Protein AF-A0A8E2DTM3-F1 (afdb_monomer_lite)

Radius of gyration: 25.59 Å; chains: 1; bounding box: 38×66×50 Å

Structure (mmCIF, N/CA/C/O backbone):
data_AF-A0A8E2DTM3-F1
#
_entry.id   AF-A0A8E2DTM3-F1
#
loop_
_atom_site.group_PDB
_atom_site.id
_atom_site.type_symbol
_atom_site.label_atom_id
_atom_site.label_alt_id
_atom_site.label_comp_id
_atom_site.label_asym_id
_atom_site.label_entity_id
_atom_site.label_seq_id
_atom_site.pdbx_PDB_ins_code
_atom_site.Cartn_x
_atom_site.Cartn_y
_atom_site.Cartn_z
_atom_site.occupancy
_atom_site.B_iso_or_equiv
_atom_site.auth_seq_id
_atom_site.auth_comp_id
_atom_site.auth_asym_id
_atom_site.auth_atom_id
_atom_site.pdbx_PDB_model_num
ATOM 1 N N . MET A 1 1 ? -19.201 -16.613 -4.928 1.00 54.28 1 MET A N 1
ATOM 2 C CA . MET A 1 1 ? -17.914 -17.189 -5.381 1.00 54.28 1 MET A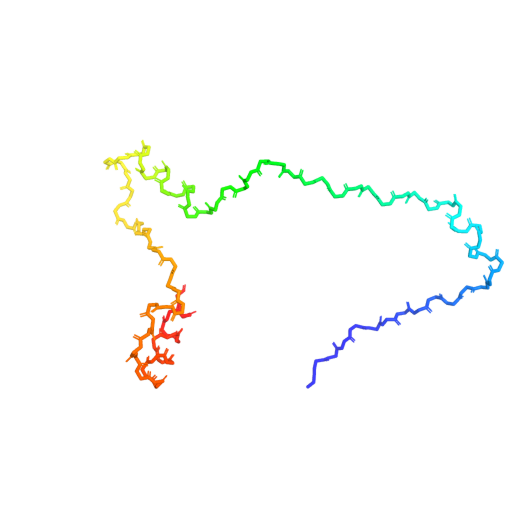 CA 1
ATOM 3 C C . MET A 1 1 ? -17.389 -16.355 -6.539 1.00 54.28 1 MET A C 1
ATOM 5 O O . MET A 1 1 ? -18.184 -16.028 -7.408 1.00 54.28 1 MET A O 1
ATOM 9 N N . ARG A 1 2 ? -16.107 -15.967 -6.549 1.00 56.91 2 ARG A N 1
ATOM 10 C CA . ARG A 1 2 ? -15.497 -15.313 -7.721 1.00 56.91 2 ARG A CA 1
ATOM 11 C C . ARG A 1 2 ? -14.912 -16.400 -8.632 1.00 56.91 2 ARG A C 1
ATOM 13 O O . ARG A 1 2 ? -14.152 -17.214 -8.112 1.00 56.91 2 ARG A O 1
ATOM 20 N N . PRO A 1 3 ? -15.249 -16.444 -9.931 1.00 73.25 3 PRO A N 1
ATOM 21 C CA . PRO A 1 3 ? -14.620 -17.385 -10.850 1.00 73.25 3 PRO A CA 1
ATOM 22 C C . PRO A 1 3 ? -13.141 -17.013 -11.018 1.00 73.25 3 PRO A C 1
ATOM 24 O O . PRO A 1 3 ? -12.813 -15.866 -11.321 1.00 73.25 3 PRO A O 1
ATOM 27 N N . SER A 1 4 ? -12.241 -17.964 -10.772 1.00 79.94 4 SER A N 1
ATOM 28 C CA . SER A 1 4 ? -10.819 -17.818 -11.089 1.00 79.94 4 SER A CA 1
ATOM 29 C C . SER A 1 4 ? -10.598 -17.990 -12.596 1.00 79.94 4 SER A C 1
ATOM 31 O O . SER A 1 4 ? -11.316 -18.777 -13.218 1.00 79.94 4 SER A O 1
ATOM 33 N N . PRO A 1 5 ? -9.610 -17.305 -13.198 1.00 79.25 5 PRO A N 1
ATOM 34 C CA . PRO A 1 5 ? -9.262 -17.528 -14.597 1.00 79.25 5 PRO A CA 1
ATOM 35 C C . PRO A 1 5 ? -8.838 -18.986 -14.827 1.00 79.25 5 PRO A C 1
ATOM 37 O O . PRO A 1 5 ? -8.232 -19.613 -13.957 1.00 79.25 5 PRO A O 1
ATOM 40 N N . LEU A 1 6 ? -9.168 -19.526 -16.002 1.00 76.06 6 LEU A N 1
ATOM 41 C CA . LEU A 1 6 ? -8.793 -20.881 -16.401 1.00 76.06 6 LEU A CA 1
ATOM 42 C C . LEU A 1 6 ? -7.267 -20.973 -16.551 1.00 76.06 6 LEU A C 1
ATOM 44 O O . LEU A 1 6 ? -6.682 -20.343 -17.431 1.00 76.06 6 LEU A O 1
ATOM 48 N N . CYS A 1 7 ? -6.621 -21.776 -15.706 1.00 69.12 7 CYS A N 1
ATOM 49 C CA . CYS A 1 7 ? -5.210 -22.119 -15.862 1.00 69.12 7 C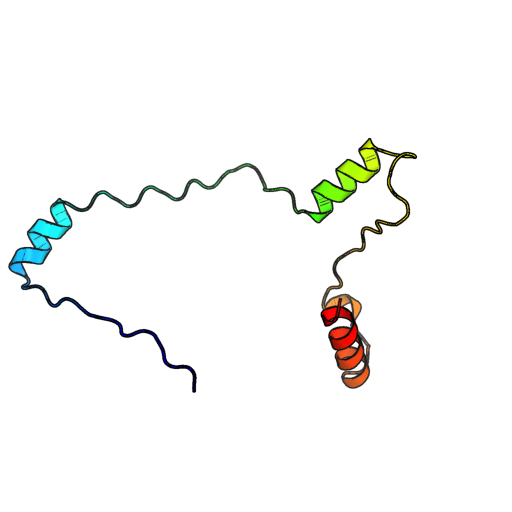YS A CA 1
ATOM 50 C C . CYS A 1 7 ? -5.067 -23.196 -16.941 1.00 69.12 7 CYS A C 1
ATOM 52 O O . CYS A 1 7 ? -5.241 -24.384 -16.673 1.00 69.12 7 CYS A O 1
ATOM 54 N N . LEU A 1 8 ? -4.742 -22.790 -18.167 1.00 78.94 8 LEU A N 1
ATOM 55 C CA . LEU A 1 8 ? -4.379 -23.724 -19.230 1.00 78.94 8 LEU A CA 1
ATOM 56 C C . LEU A 1 8 ? -2.956 -24.237 -18.980 1.00 78.94 8 LEU A C 1
ATOM 58 O O . LEU A 1 8 ? -1.986 -23.487 -19.085 1.00 78.94 8 LEU A O 1
ATOM 62 N N . VAL A 1 9 ? -2.832 -25.519 -18.633 1.00 76.81 9 VAL A N 1
ATOM 63 C CA . VAL A 1 9 ? -1.537 -26.179 -18.428 1.00 76.81 9 VAL A CA 1
ATOM 64 C C . VAL A 1 9 ? -1.129 -26.874 -19.721 1.00 76.81 9 VAL A C 1
ATOM 66 O O . VAL A 1 9 ? -1.831 -27.757 -20.211 1.00 76.81 9 VAL A O 1
ATOM 69 N N . ARG A 1 10 ? 0.026 -26.496 -20.276 1.00 78.75 10 ARG A N 1
ATOM 70 C CA . ARG A 1 10 ? 0.612 -27.194 -21.424 1.00 78.75 10 ARG A CA 1
ATOM 71 C C . ARG A 1 10 ? 1.433 -28.380 -20.922 1.00 78.75 10 ARG A C 1
ATOM 73 O O . ARG A 1 10 ? 2.478 -28.189 -20.308 1.00 78.75 10 ARG A O 1
ATOM 80 N N . VAL A 1 11 ? 0.965 -29.595 -21.193 1.00 81.88 11 VAL A N 1
ATOM 81 C CA . VAL A 1 11 ? 1.723 -30.822 -20.917 1.00 81.88 11 VAL A CA 1
ATOM 82 C C . VAL A 1 11 ? 2.717 -31.035 -22.055 1.00 81.88 11 VAL A C 1
ATOM 84 O O . VAL A 1 11 ? 2.317 -31.132 -23.213 1.00 81.88 11 VAL A O 1
ATOM 87 N N . LEU A 1 12 ? 4.008 -31.070 -21.729 1.00 80.62 12 LEU A N 1
ATOM 88 C CA . LEU A 1 12 ? 5.091 -31.327 -22.680 1.00 80.62 12 LEU A CA 1
ATOM 89 C C . LEU A 1 12 ? 5.767 -32.668 -22.360 1.00 80.62 12 LEU A C 1
ATOM 91 O O . LEU A 1 12 ? 5.928 -32.999 -21.179 1.00 80.62 12 LEU A O 1
ATOM 95 N N . PRO A 1 13 ? 6.188 -33.441 -23.375 1.00 88.38 13 PRO A N 1
ATOM 96 C CA . PRO A 1 13 ? 6.967 -34.653 -23.160 1.00 88.38 13 PRO A CA 1
ATOM 97 C C . PRO A 1 13 ? 8.338 -34.308 -22.560 1.00 88.38 13 PRO A C 1
ATOM 99 O O . PRO A 1 13 ? 8.937 -33.277 -22.867 1.00 88.38 13 PRO A O 1
ATOM 102 N N . ARG A 1 14 ? 8.870 -35.196 -21.707 1.00 79.12 14 ARG A N 1
ATOM 103 C CA . ARG A 1 14 ? 10.133 -34.965 -20.972 1.00 79.12 14 ARG A CA 1
ATOM 104 C C . ARG A 1 14 ? 11.329 -34.655 -21.886 1.00 79.12 14 ARG A C 1
ATOM 106 O O . ARG A 1 14 ? 12.219 -33.918 -21.476 1.00 79.12 14 ARG A O 1
ATOM 113 N N . SER A 1 15 ? 11.330 -35.178 -23.112 1.00 81.12 15 SER A N 1
ATOM 114 C CA . SER A 1 15 ? 12.355 -34.937 -24.139 1.00 81.12 15 SER A CA 1
ATOM 115 C C . SER A 1 15 ? 12.390 -33.495 -24.657 1.00 81.12 15 SER A C 1
ATOM 117 O O . SER A 1 15 ? 13.440 -33.019 -25.076 1.00 81.12 15 SER A O 1
ATOM 119 N N . GLU A 1 16 ? 11.267 -32.780 -24.629 1.00 79.94 16 GLU A N 1
ATOM 120 C CA . GLU A 1 16 ? 11.195 -31.384 -25.079 1.00 79.94 16 GLU A CA 1
ATOM 121 C C . GLU A 1 16 ? 11.602 -30.402 -23.975 1.00 79.94 16 GLU A C 1
ATOM 123 O O . GLU A 1 16 ? 12.080 -29.304 -24.260 1.00 79.94 16 GLU A O 1
ATOM 128 N N . VAL A 1 17 ? 11.473 -30.811 -22.709 1.00 75.69 17 VAL A N 1
ATOM 129 C CA . VAL A 1 17 ? 11.824 -29.984 -21.547 1.00 75.69 17 VAL A CA 1
ATOM 130 C C . VAL A 1 17 ? 13.328 -29.716 -21.492 1.00 75.69 17 VAL A C 1
ATOM 132 O O . VAL A 1 17 ? 13.733 -28.587 -21.236 1.00 75.69 17 VAL A O 1
ATOM 135 N N . THR A 1 18 ? 14.171 -30.705 -21.793 1.00 73.31 18 THR A N 1
ATOM 136 C CA . THR A 1 18 ? 15.638 -30.546 -21.774 1.00 73.31 18 THR A CA 1
ATOM 137 C C . THR A 1 18 ? 16.123 -29.518 -22.802 1.00 73.31 18 THR A C 1
ATOM 139 O O . THR A 1 18 ? 16.977 -28.687 -22.495 1.00 73.31 18 THR A O 1
ATOM 142 N N . ASN A 1 19 ? 15.514 -29.510 -23.990 1.00 71.38 19 ASN A N 1
ATOM 143 C CA . ASN A 1 19 ? 15.793 -28.544 -25.057 1.00 71.38 19 ASN A CA 1
ATOM 144 C C . ASN A 1 19 ? 15.209 -27.153 -24.779 1.00 71.38 19 ASN A C 1
ATOM 146 O O . ASN A 1 19 ? 15.718 -26.153 -25.286 1.00 71.38 19 ASN A O 1
ATOM 150 N N . ALA A 1 20 ? 14.118 -27.077 -24.015 1.00 66.94 20 ALA A N 1
ATOM 151 C CA . ALA A 1 20 ? 13.543 -25.809 -23.591 1.00 66.94 20 ALA A CA 1
ATOM 152 C C . ALA A 1 20 ? 14.404 -25.154 -22.503 1.00 66.94 20 ALA A C 1
ATOM 154 O O . ALA A 1 20 ? 14.696 -23.967 -22.609 1.00 66.94 20 ALA A O 1
ATOM 155 N N . LEU A 1 21 ? 14.867 -25.930 -21.515 1.00 66.38 21 LEU A N 1
ATOM 156 C CA . LEU A 1 21 ? 15.714 -25.458 -20.414 1.00 66.38 21 LEU A CA 1
ATOM 157 C C . LEU A 1 21 ? 17.032 -24.849 -20.909 1.00 66.38 21 LEU A C 1
ATOM 159 O O . LEU A 1 21 ? 17.447 -23.814 -20.396 1.00 66.38 21 LEU A O 1
ATOM 163 N N . SER A 1 22 ? 17.655 -25.430 -21.939 1.00 68.81 22 SER A N 1
ATOM 164 C CA . SER A 1 22 ? 18.897 -24.900 -22.525 1.00 68.81 22 SER A CA 1
ATOM 165 C C . SER A 1 22 ? 18.713 -23.575 -23.275 1.00 68.81 22 SER A C 1
ATOM 167 O O . SER A 1 22 ? 19.679 -22.843 -23.480 1.00 68.81 22 SER A O 1
ATOM 169 N N . LYS A 1 23 ? 17.476 -23.239 -23.664 1.00 73.81 23 LYS A N 1
ATOM 170 C CA . LYS A 1 23 ? 17.114 -21.985 -24.347 1.00 73.81 23 LYS A CA 1
ATOM 171 C C . LYS A 1 23 ? 16.569 -20.918 -23.398 1.00 73.81 23 LYS A C 1
ATOM 173 O O . LYS A 1 23 ? 16.293 -19.800 -23.842 1.00 73.81 23 LYS A O 1
ATOM 178 N N . LEU A 1 24 ? 16.387 -21.233 -22.114 1.00 75.25 24 LEU A N 1
ATOM 179 C CA . LEU A 1 24 ? 15.927 -20.253 -21.140 1.00 75.25 24 LEU A CA 1
ATOM 180 C C . LEU A 1 24 ? 17.049 -19.258 -20.863 1.00 75.25 24 LEU A C 1
ATOM 182 O O . LEU A 1 24 ? 18.087 -19.595 -20.299 1.00 75.25 24 LEU A O 1
ATOM 186 N N . LYS A 1 25 ? 16.821 -18.000 -21.243 1.00 79.31 25 LYS A N 1
ATOM 187 C CA . LYS A 1 25 ? 17.641 -16.904 -20.736 1.00 79.31 25 LYS A CA 1
ATOM 188 C C . LYS A 1 25 ? 17.402 -16.819 -19.225 1.00 79.31 25 LYS A C 1
ATOM 190 O O . LYS A 1 25 ? 16.234 -16.833 -18.822 1.00 79.31 25 LYS A O 1
ATOM 195 N N . PRO A 1 26 ? 18.454 -16.740 -18.394 1.00 80.31 26 PRO A N 1
ATOM 196 C CA . PRO A 1 26 ? 18.270 -16.532 -16.968 1.00 80.31 26 PRO A CA 1
ATOM 197 C C . PRO A 1 26 ? 17.439 -15.266 -16.760 1.00 80.31 26 PRO A C 1
ATOM 199 O O . PRO A 1 26 ? 17.627 -14.266 -17.461 1.00 80.31 26 PRO A O 1
ATOM 202 N N . LEU A 1 27 ? 16.484 -15.333 -15.830 1.00 81.88 27 LEU A N 1
ATOM 203 C CA . LEU A 1 27 ? 15.707 -14.163 -15.449 1.00 81.88 27 LEU A CA 1
ATOM 204 C C . LEU A 1 27 ? 16.707 -13.087 -14.999 1.00 81.88 27 LEU A C 1
ATOM 206 O O . LEU A 1 27 ? 17.560 -13.396 -14.163 1.00 81.88 27 LEU A O 1
ATOM 210 N N . PRO A 1 28 ? 16.659 -11.863 -15.554 1.00 84.81 28 PRO A N 1
ATOM 211 C CA . PRO A 1 28 ? 17.563 -10.814 -15.117 1.00 84.81 28 PRO A CA 1
ATOM 212 C C . PRO A 1 28 ? 17.384 -10.608 -13.616 1.00 84.81 28 PRO A C 1
ATOM 214 O O . PRO A 1 28 ? 16.254 -10.584 -13.117 1.00 84.81 28 PRO A O 1
ATOM 217 N N . GLU A 1 29 ? 18.498 -10.469 -12.901 1.00 84.38 29 GLU A N 1
ATOM 218 C CA . GLU A 1 29 ? 18.449 -10.212 -11.470 1.00 84.38 29 GLU A CA 1
ATOM 219 C C . GLU A 1 29 ? 17.607 -8.958 -11.206 1.00 84.38 29 GLU A C 1
ATOM 221 O O . GLU A 1 29 ? 17.730 -7.957 -11.929 1.00 84.38 29 GLU A O 1
ATOM 226 N N . PRO A 1 30 ? 16.717 -8.988 -10.198 1.00 79.94 30 PRO A N 1
ATOM 227 C CA . PRO A 1 30 ? 15.946 -7.813 -9.850 1.00 79.94 30 PRO A CA 1
ATOM 228 C C . PRO A 1 30 ? 16.926 -6.715 -9.444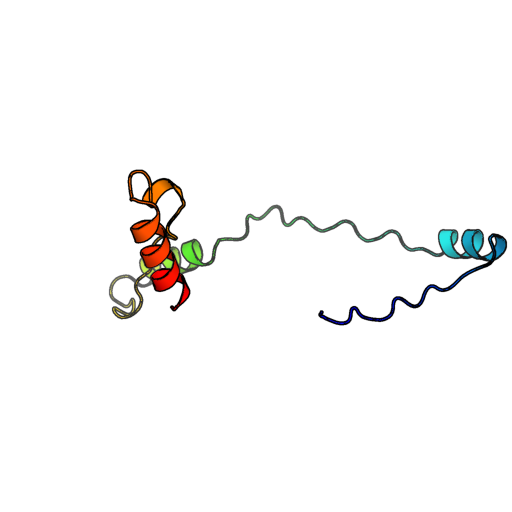 1.00 79.94 30 PRO A C 1
ATOM 230 O O . PRO A 1 30 ? 17.568 -6.807 -8.399 1.00 79.94 30 PRO A O 1
ATOM 233 N N . LYS A 1 31 ? 17.032 -5.665 -10.268 1.00 78.88 31 LYS A N 1
ATOM 234 C CA . LYS A 1 31 ? 17.793 -4.457 -9.939 1.00 78.88 31 LYS A CA 1
ATOM 235 C C . LYS A 1 31 ? 17.186 -3.843 -8.682 1.00 78.88 31 LYS A C 1
ATOM 237 O O . LYS A 1 31 ? 16.202 -3.103 -8.749 1.00 78.88 31 LYS A O 1
ATOM 242 N N . ARG A 1 32 ? 17.751 -4.176 -7.524 1.00 71.25 32 ARG A N 1
ATOM 243 C CA . ARG A 1 32 ? 17.493 -3.448 -6.288 1.00 71.25 32 ARG A CA 1
ATOM 244 C C . ARG A 1 32 ? 18.144 -2.089 -6.478 1.00 71.25 32 ARG A C 1
ATOM 246 O O . ARG A 1 32 ? 19.351 -1.991 -6.641 1.00 71.25 32 ARG A O 1
ATOM 253 N N . SER A 1 33 ? 17.333 -1.043 -6.567 1.00 75.06 33 SER A N 1
ATOM 254 C CA . SER A 1 33 ? 17.867 0.303 -6.443 1.00 75.06 33 SER A CA 1
ATOM 255 C C . SER A 1 33 ? 18.349 0.448 -5.002 1.00 75.06 33 SER A C 1
ATOM 257 O O . SER A 1 33 ? 17.513 0.476 -4.100 1.00 75.06 33 SER A O 1
ATOM 259 N N . 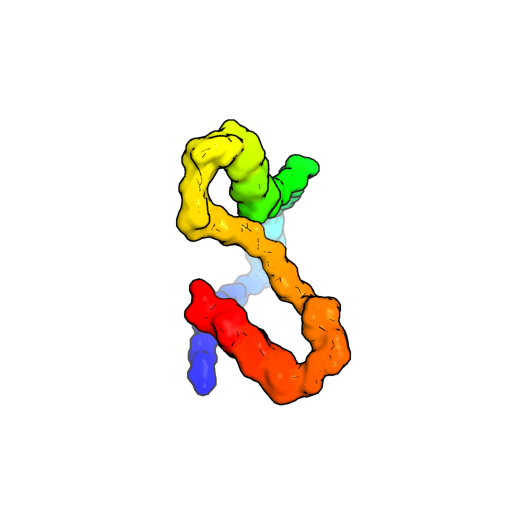ASP A 1 34 ? 19.662 0.545 -4.793 1.00 74.75 34 ASP A N 1
ATOM 260 C CA . ASP A 1 34 ? 20.247 0.832 -3.471 1.00 74.75 34 ASP A CA 1
ATOM 261 C C . ASP A 1 34 ? 19.821 2.211 -2.946 1.00 74.75 34 ASP A C 1
ATOM 263 O O . ASP A 1 34 ? 19.920 2.505 -1.757 1.00 74.75 34 ASP A O 1
ATOM 267 N N . VAL A 1 35 ? 19.285 3.056 -3.834 1.00 77.75 35 VAL A N 1
ATOM 268 C CA . VAL A 1 35 ? 18.652 4.321 -3.475 1.00 77.75 35 VAL A CA 1
ATOM 269 C C . VAL A 1 35 ? 17.327 4.041 -2.756 1.00 77.75 35 VAL A C 1
ATOM 271 O O . VAL A 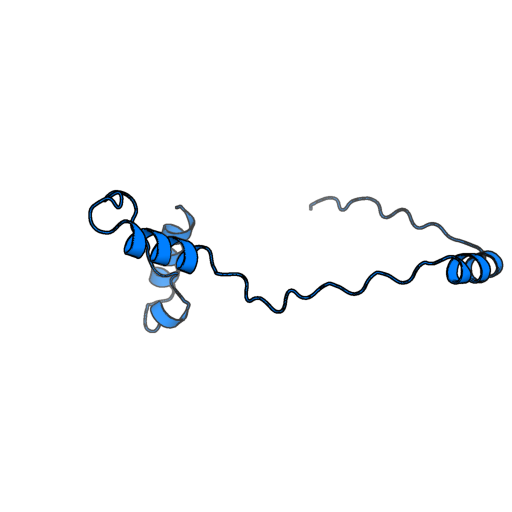1 35 ? 16.396 3.507 -3.376 1.00 77.75 35 VAL A O 1
ATOM 274 N N . PRO A 1 36 ? 17.187 4.439 -1.478 1.00 75.19 36 PRO A N 1
ATOM 275 C CA . PRO A 1 36 ? 15.917 4.337 -0.784 1.00 75.19 36 PRO A CA 1
ATOM 276 C C . PRO A 1 36 ? 14.898 5.227 -1.496 1.00 75.19 36 PRO A C 1
ATOM 278 O O . PRO A 1 36 ? 15.068 6.443 -1.609 1.00 75.19 36 PRO A O 1
ATOM 281 N N . LYS A 1 37 ? 13.823 4.619 -2.003 1.00 76.75 37 LYS A N 1
ATOM 282 C CA . LYS A 1 37 ? 12.707 5.370 -2.580 1.00 76.75 37 LYS A CA 1
ATOM 283 C C . LYS A 1 37 ? 12.084 6.213 -1.473 1.00 76.75 37 LYS A C 1
ATOM 285 O O . LYS A 1 37 ? 11.612 5.670 -0.476 1.00 76.75 37 LYS A O 1
ATOM 290 N N . LEU A 1 38 ? 12.095 7.532 -1.652 1.00 78.06 38 LEU A N 1
ATOM 291 C CA . LEU A 1 38 ? 11.433 8.444 -0.727 1.00 78.06 38 LEU A CA 1
ATOM 292 C C . LEU A 1 38 ? 9.944 8.111 -0.677 1.00 78.06 38 LEU A C 1
ATOM 294 O O . LEU A 1 38 ? 9.298 7.931 -1.711 1.00 78.06 38 LEU A O 1
ATOM 298 N N . ASN A 1 39 ? 9.399 8.045 0.534 1.00 83.25 39 ASN A N 1
ATOM 299 C CA . ASN A 1 39 ? 7.962 7.909 0.707 1.00 83.25 39 ASN A CA 1
ATOM 300 C C . ASN A 1 39 ? 7.277 9.197 0.209 1.00 83.25 39 ASN A C 1
ATOM 302 O O . ASN A 1 39 ? 7.827 10.290 0.354 1.00 83.25 39 ASN A O 1
ATOM 306 N N . ILE A 1 40 ? 6.069 9.090 -0.347 1.00 84.44 40 ILE A N 1
ATOM 307 C CA . ILE A 1 40 ? 5.282 10.231 -0.847 1.00 84.44 40 ILE A CA 1
ATOM 308 C C . ILE A 1 40 ? 5.168 11.313 0.233 1.00 84.44 40 ILE A C 1
ATOM 310 O O . ILE A 1 40 ? 5.346 12.495 -0.044 1.00 84.44 40 ILE A O 1
ATOM 314 N N . PHE A 1 41 ? 4.969 10.900 1.485 1.00 84.56 41 PHE A N 1
ATOM 315 C CA . PHE A 1 41 ? 4.942 11.798 2.635 1.00 84.56 41 PHE A CA 1
ATOM 316 C C . PHE A 1 41 ? 6.231 12.626 2.775 1.00 84.56 41 PHE A C 1
ATOM 318 O O . PHE A 1 41 ? 6.173 13.847 2.894 1.00 84.56 41 PHE A O 1
ATOM 325 N N . GLN A 1 42 ? 7.398 11.984 2.671 1.00 85.75 42 GLN A N 1
ATOM 326 C CA . GLN A 1 42 ? 8.698 12.660 2.742 1.00 85.75 42 GLN A CA 1
ATOM 327 C C . GLN A 1 42 ? 8.902 13.607 1.557 1.00 85.75 42 GLN A C 1
ATOM 329 O O . GLN A 1 42 ? 9.467 14.687 1.713 1.00 85.75 42 GLN A O 1
ATOM 334 N N . MET A 1 43 ? 8.426 13.230 0.367 1.00 88.44 43 MET A N 1
ATOM 335 C CA . MET A 1 43 ? 8.455 14.125 -0.790 1.00 88.44 43 MET A CA 1
ATOM 336 C C . MET A 1 43 ? 7.595 15.372 -0.566 1.00 88.44 43 MET A C 1
ATOM 338 O O . MET A 1 43 ? 8.019 16.475 -0.907 1.00 88.44 43 MET A O 1
ATOM 342 N N . LEU A 1 44 ? 6.400 15.213 0.002 1.00 86.88 44 LEU A N 1
ATOM 343 C CA . LEU A 1 44 ? 5.491 16.326 0.268 1.00 86.88 44 LEU A CA 1
ATOM 344 C C . LEU A 1 44 ? 6.009 17.240 1.383 1.00 86.88 44 LEU A C 1
ATOM 346 O O . LEU A 1 44 ? 5.903 18.456 1.244 1.00 86.88 44 LEU A O 1
ATOM 350 N N . GLN A 1 45 ? 6.625 16.686 2.430 1.00 87.94 45 GLN A N 1
ATOM 351 C CA . GLN A 1 45 ? 7.285 17.478 3.473 1.00 87.94 45 GLN A CA 1
ATOM 352 C C . GLN A 1 45 ? 8.424 18.323 2.904 1.00 87.94 45 GLN A C 1
ATOM 354 O O . GLN A 1 45 ? 8.418 19.537 3.084 1.00 87.94 45 GLN A O 1
ATOM 359 N N . LYS A 1 46 ? 9.316 17.721 2.106 1.00 89.19 46 LYS A N 1
ATOM 360 C CA . LYS A 1 46 ? 10.396 18.459 1.429 1.00 89.19 46 LYS A CA 1
ATOM 361 C C . LYS A 1 46 ? 9.864 19.575 0.531 1.00 89.19 46 LYS A C 1
ATOM 363 O O . LYS A 1 46 ? 10.442 20.653 0.476 1.00 89.19 46 LYS A O 1
ATOM 368 N N . ARG A 1 47 ? 8.750 19.341 -0.172 1.00 88.62 47 ARG A N 1
ATOM 369 C CA . ARG A 1 47 ? 8.095 20.378 -0.989 1.00 88.62 47 ARG A CA 1
ATOM 370 C C . ARG A 1 47 ? 7.512 21.501 -0.140 1.00 88.62 47 ARG A C 1
ATOM 372 O O . ARG A 1 47 ? 7.589 22.653 -0.548 1.00 88.62 47 ARG A O 1
ATOM 379 N N . LYS A 1 48 ? 6.931 21.178 1.016 1.00 88.56 48 LYS A N 1
ATOM 380 C CA . LYS A 1 48 ? 6.417 22.179 1.953 1.00 88.56 48 LYS A CA 1
ATOM 381 C C . LYS A 1 48 ? 7.535 23.053 2.507 1.00 88.56 48 LYS A C 1
ATOM 383 O O . LYS A 1 48 ? 7.413 24.270 2.472 1.00 88.56 48 LYS A O 1
ATOM 388 N N . GLU A 1 49 ? 8.628 22.438 2.938 1.00 88.56 49 GLU A N 1
ATOM 389 C CA . GLU A 1 49 ? 9.821 23.144 3.417 1.00 88.56 49 GLU A CA 1
ATOM 390 C C . GLU A 1 49 ? 10.432 24.031 2.325 1.00 88.56 49 GLU A C 1
ATOM 392 O O . GLU A 1 49 ? 10.762 25.181 2.589 1.00 88.56 49 GLU A O 1
ATOM 397 N N . ALA A 1 50 ? 10.511 23.535 1.086 1.00 91.25 50 ALA A N 1
ATOM 398 C CA . ALA A 1 50 ? 11.055 24.292 -0.040 1.00 91.25 50 ALA A CA 1
ATOM 399 C C . ALA A 1 50 ? 10.178 25.484 -0.468 1.00 91.25 50 ALA A C 1
ATOM 401 O O . ALA A 1 50 ? 10.710 26.491 -0.924 1.00 91.25 50 ALA A O 1
ATOM 402 N N . MET A 1 51 ? 8.848 25.371 -0.361 1.00 88.44 51 MET A N 1
ATOM 403 C CA . MET A 1 51 ? 7.920 26.436 -0.772 1.00 88.44 51 MET A CA 1
ATOM 404 C C . MET A 1 51 ? 7.605 27.440 0.344 1.00 88.44 51 MET A C 1
ATOM 406 O O . MET A 1 51 ? 7.163 28.545 0.034 1.00 88.44 51 MET A O 1
ATOM 410 N N . GLY A 1 52 ? 7.830 27.090 1.616 1.00 87.00 52 GLY A N 1
ATOM 411 C CA . GLY A 1 52 ? 7.645 27.992 2.755 1.00 87.00 52 GLY A CA 1
ATOM 412 C C . GLY A 1 52 ? 6.258 28.645 2.771 1.00 87.00 52 GLY A C 1
ATOM 413 O O . GLY A 1 52 ? 5.239 27.958 2.844 1.00 87.00 52 GLY A O 1
ATOM 414 N N . GLU A 1 53 ? 6.224 29.975 2.667 1.00 84.00 53 GLU A N 1
ATOM 415 C CA . GLU A 1 53 ? 5.001 30.795 2.674 1.00 84.00 53 GLU A CA 1
ATOM 416 C C . GLU A 1 53 ? 4.126 30.631 1.422 1.00 84.00 53 GLU A C 1
ATOM 418 O O . GLU A 1 53 ? 2.927 30.895 1.466 1.00 84.00 53 GLU A O 1
ATOM 423 N N . SER A 1 54 ? 4.695 30.148 0.314 1.00 90.44 54 SER A N 1
ATOM 424 C CA . SER A 1 54 ? 3.960 29.870 -0.928 1.00 90.44 54 SER A CA 1
ATOM 425 C C . SER A 1 54 ? 3.223 28.521 -0.885 1.00 90.44 54 SER A C 1
ATOM 427 O O . SER A 1 54 ? 2.502 28.152 -1.816 1.00 90.44 54 SER A O 1
ATOM 429 N N . TYR A 1 55 ? 3.396 27.736 0.187 1.00 87.50 55 TYR A N 1
ATOM 430 C CA . TYR A 1 55 ? 2.753 26.433 0.280 1.00 87.50 55 TYR A CA 1
ATOM 431 C C . TYR A 1 55 ? 1.225 26.568 0.431 1.00 87.50 55 TYR A C 1
ATOM 433 O O . TYR A 1 55 ? 0.762 27.276 1.328 1.00 87.50 55 TYR A O 1
ATOM 441 N N . PRO A 1 56 ? 0.420 25.854 -0.379 1.00 88.56 56 PRO A N 1
ATOM 442 C CA . PRO A 1 56 ? -1.030 25.981 -0.334 1.00 88.56 56 PRO A CA 1
ATOM 443 C C . PRO A 1 56 ? -1.602 25.629 1.055 1.00 88.56 56 PRO A C 1
ATOM 445 O O . PRO A 1 56 ? -1.368 24.521 1.552 1.00 88.56 56 PRO A O 1
ATOM 448 N N . PRO A 1 57 ? -2.393 26.516 1.690 1.00 81.56 57 PRO A N 1
ATOM 449 C CA . PRO A 1 57 ? -2.908 26.296 3.046 1.00 81.56 57 PRO A CA 1
ATOM 450 C C . PRO A 1 57 ? -3.976 25.192 3.114 1.00 81.56 57 PRO A C 1
ATOM 452 O O . PRO A 1 57 ? -4.265 24.660 4.186 1.00 81.56 57 PRO A O 1
ATOM 455 N N . ASN A 1 58 ? -4.562 24.829 1.971 1.00 84.69 58 ASN A N 1
ATOM 456 C CA . ASN A 1 58 ? -5.540 23.752 1.830 1.00 84.69 58 ASN A CA 1
ATOM 457 C C . ASN A 1 58 ? -4.909 22.349 1.871 1.00 84.69 58 ASN A C 1
ATOM 459 O O . ASN A 1 58 ? -5.628 21.376 2.088 1.00 84.69 58 ASN A O 1
ATOM 463 N N . LEU A 1 59 ? -3.590 22.220 1.696 1.00 79.75 59 LEU A N 1
ATOM 464 C CA . LEU A 1 59 ? -2.903 20.931 1.749 1.00 79.75 59 LEU A CA 1
ATOM 465 C C . LEU A 1 59 ? -2.332 20.686 3.151 1.00 79.75 59 LEU A C 1
ATOM 467 O O . LEU A 1 59 ? -1.276 21.192 3.525 1.00 79.75 59 LEU A O 1
ATOM 471 N N . ARG A 1 60 ? -3.024 19.872 3.951 1.00 80.44 60 ARG A N 1
ATOM 472 C CA . ARG A 1 60 ? -2.511 19.412 5.249 1.00 80.44 60 ARG A CA 1
ATOM 473 C C . ARG A 1 60 ? -1.825 18.062 5.077 1.00 80.44 60 ARG A C 1
ATOM 475 O O . ARG A 1 60 ? -2.417 17.117 4.571 1.00 80.44 60 ARG A O 1
ATOM 482 N N . ILE A 1 61 ? -0.562 17.989 5.490 1.00 82.75 61 ILE A N 1
ATOM 483 C CA . ILE A 1 61 ? 0.222 16.753 5.488 1.00 82.75 61 ILE A CA 1
ATOM 484 C C . ILE A 1 61 ? 0.097 16.137 6.885 1.00 82.75 61 ILE A C 1
ATOM 486 O O . ILE A 1 61 ? 0.742 16.607 7.821 1.00 82.75 61 ILE A O 1
ATOM 490 N N . GLU A 1 62 ? -0.752 15.120 7.032 1.00 79.12 62 GLU A N 1
ATOM 491 C CA . GLU A 1 62 ? -0.953 14.393 8.292 1.00 79.12 62 GLU A CA 1
ATOM 492 C C . GLU A 1 62 ? -0.160 13.081 8.315 1.00 79.12 62 GLU A C 1
ATOM 494 O O . GLU A 1 62 ? 0.065 12.444 7.283 1.00 79.12 62 GLU A O 1
ATOM 499 N N . LEU A 1 63 ? 0.285 12.682 9.507 1.00 77.69 63 LEU A N 1
ATOM 500 C CA . LEU A 1 63 ? 0.951 11.400 9.723 1.00 77.69 63 LEU A CA 1
ATOM 501 C C . LEU A 1 63 ? -0.063 10.258 9.602 1.00 77.69 63 LEU A C 1
ATOM 503 O O . LEU A 1 63 ? -1.195 10.359 10.069 1.00 77.69 63 LEU A O 1
ATOM 507 N N . ALA A 1 64 ? 0.362 9.145 9.006 1.00 77.19 64 ALA A N 1
ATOM 508 C CA . ALA A 1 64 ? -0.466 7.949 8.950 1.00 77.19 64 ALA A CA 1
ATOM 509 C C . ALA A 1 64 ? -0.682 7.392 10.366 1.00 77.19 64 ALA A C 1
ATOM 511 O O . ALA A 1 64 ? 0.284 7.057 11.054 1.00 77.19 64 ALA A O 1
ATOM 512 N N . LEU A 1 65 ? -1.946 7.259 10.777 1.00 82.19 65 LEU A N 1
ATOM 513 C CA . LEU A 1 65 ? -2.300 6.685 12.072 1.00 82.19 65 LEU A CA 1
ATOM 514 C C . LEU A 1 65 ? -1.936 5.196 12.121 1.00 82.19 65 LEU A C 1
ATOM 516 O O . LEU A 1 65 ? -2.323 4.386 11.274 1.00 82.19 65 LEU A O 1
ATOM 520 N N . SER A 1 66 ? -1.187 4.832 13.149 1.00 81.38 66 SER A N 1
ATOM 521 C CA . SER A 1 66 ? -0.699 3.494 13.436 1.00 81.38 66 SER A CA 1
ATOM 522 C C . SER A 1 66 ? -1.616 2.758 14.419 1.00 81.38 66 SER A C 1
ATOM 524 O O . SER A 1 66 ? -2.494 3.323 15.068 1.00 81.38 66 SER A O 1
ATOM 526 N N . LYS A 1 67 ? -1.404 1.446 14.592 1.00 79.25 67 LYS A N 1
ATOM 527 C CA . LYS A 1 67 ? -2.155 0.659 15.591 1.00 79.25 67 LYS A CA 1
ATOM 528 C C . LYS A 1 67 ? -1.904 1.131 17.031 1.00 79.25 67 LYS A C 1
ATOM 530 O O . LYS A 1 67 ? -2.771 0.889 17.875 1.00 79.25 67 LYS A O 1
ATOM 535 N N . HIS A 1 68 ? -0.750 1.753 17.288 1.00 83.81 68 HIS A N 1
ATOM 536 C CA . HIS A 1 68 ? -0.355 2.266 18.600 1.00 83.81 68 HIS A CA 1
ATOM 537 C C . HIS A 1 68 ? -1.173 3.488 19.009 1.00 83.81 68 HIS A C 1
ATOM 539 O O . HIS A 1 68 ? -1.503 3.614 20.184 1.00 83.81 68 HIS A O 1
ATOM 545 N N . ASP A 1 69 ? -1.602 4.295 18.041 1.00 83.94 69 ASP A N 1
ATOM 546 C CA . ASP A 1 69 ? -2.389 5.511 18.291 1.00 83.94 69 ASP A CA 1
ATOM 547 C C . ASP A 1 69 ? -3.798 5.189 18.816 1.00 83.94 69 ASP A C 1
ATOM 549 O O . ASP A 1 69 ? -4.472 6.025 19.402 1.00 83.94 69 ASP A O 1
ATOM 553 N N . PHE A 1 70 ? -4.221 3.929 18.679 1.00 87.06 70 PHE A N 1
ATOM 554 C CA . PHE A 1 70 ? -5.479 3.405 19.208 1.00 87.06 70 PHE A CA 1
ATOM 555 C C . PHE A 1 70 ? -5.272 2.478 20.416 1.00 87.06 70 PHE A C 1
ATOM 557 O O . PHE A 1 70 ? -6.029 1.509 20.589 1.00 87.06 70 PHE A O 1
ATOM 564 N N . ARG A 1 71 ? -4.201 2.663 21.196 1.00 88.94 71 ARG A N 1
ATOM 565 C CA . ARG A 1 71 ? -3.961 1.896 22.428 1.00 88.94 71 ARG A CA 1
ATOM 566 C C . ARG A 1 71 ? -4.828 2.465 23.555 1.00 88.94 71 ARG A C 1
ATOM 568 O O . ARG A 1 71 ? -4.876 3.668 23.742 1.00 88.94 71 ARG A O 1
ATOM 575 N N . GLY A 1 72 ? -5.524 1.598 24.292 1.00 88.94 72 GLY A N 1
ATOM 576 C CA . GLY A 1 72 ? -6.421 2.011 25.384 1.00 88.94 72 GLY A CA 1
ATOM 577 C C . GLY A 1 72 ? -7.811 2.481 24.937 1.00 88.94 72 GLY A C 1
ATOM 578 O O . GLY A 1 72 ? -8.672 2.705 25.778 1.00 88.94 72 GLY A O 1
ATOM 579 N N . VAL A 1 73 ? -8.058 2.572 23.628 1.00 89.88 73 VAL A N 1
ATOM 580 C CA . VAL A 1 73 ? -9.380 2.889 23.077 1.00 89.88 73 VAL A CA 1
ATOM 581 C C . VAL A 1 73 ? -10.248 1.621 23.066 1.00 89.88 73 VAL A C 1
ATOM 583 O O . VAL A 1 73 ? -9.775 0.587 22.574 1.00 89.88 73 VAL A O 1
ATOM 586 N N . PRO A 1 74 ? -11.498 1.674 23.570 1.00 93.00 74 PRO A N 1
ATOM 587 C CA . PRO A 1 74 ? -12.445 0.566 23.479 1.00 93.00 74 PRO A CA 1
ATOM 588 C C . PRO A 1 74 ? -12.609 0.036 22.048 1.00 93.00 74 PRO A C 1
ATOM 590 O O . PRO A 1 74 ? -12.454 0.759 21.065 1.00 93.00 74 PRO A O 1
ATOM 593 N N . LEU A 1 75 ? -12.919 -1.255 21.912 1.00 89.50 75 LEU A N 1
ATOM 594 C CA . LEU A 1 75 ? -12.953 -1.918 20.604 1.00 89.50 75 LEU A CA 1
ATOM 595 C C . LEU A 1 75 ? -13.991 -1.292 19.656 1.00 89.50 75 LEU A C 1
ATOM 597 O O . LEU A 1 75 ? -13.714 -1.129 18.467 1.00 89.50 75 LEU A O 1
ATOM 601 N N . GLU A 1 76 ? -15.157 -0.918 20.184 1.00 90.00 76 GLU A N 1
ATOM 602 C CA . GLU A 1 76 ? -16.252 -0.329 19.405 1.00 90.00 76 GLU A CA 1
ATOM 603 C C . GLU A 1 76 ? -15.892 1.052 18.857 1.00 90.00 76 GLU A C 1
ATOM 605 O O . GLU A 1 76 ? -16.008 1.297 17.656 1.00 90.00 76 GLU A O 1
ATOM 610 N N . THR A 1 77 ? -15.343 1.925 19.702 1.00 89.69 77 THR A N 1
ATOM 611 C CA . THR A 1 77 ? -14.893 3.259 19.288 1.00 89.69 77 THR A CA 1
ATOM 612 C C . THR A 1 77 ? -13.708 3.169 18.331 1.00 89.69 77 THR A C 1
ATOM 614 O O . THR A 1 77 ? -13.650 3.886 17.334 1.00 89.69 77 THR A O 1
ATOM 617 N N . LYS A 1 78 ? -12.793 2.216 18.538 1.00 90.62 78 LYS A N 1
ATOM 618 C CA . LYS A 1 78 ? -11.689 1.941 17.606 1.00 90.62 78 LYS A CA 1
ATOM 619 C C . LYS A 1 78 ? -12.176 1.492 16.227 1.00 90.62 78 LYS A C 1
ATOM 621 O O . LYS A 1 78 ? -11.536 1.817 15.225 1.00 90.62 78 LYS A O 1
ATOM 626 N N . ARG A 1 79 ? -13.269 0.729 16.161 1.00 88.62 79 ARG A N 1
ATOM 627 C CA . ARG A 1 79 ? -13.879 0.306 14.896 1.00 88.62 79 ARG A CA 1
ATOM 628 C C . ARG A 1 79 ? -14.484 1.500 14.159 1.00 88.62 79 ARG A C 1
ATOM 630 O O . ARG A 1 79 ? -14.124 1.707 13.005 1.00 88.62 79 ARG A O 1
ATOM 637 N N . GLN A 1 80 ? -15.276 2.317 14.852 1.00 88.56 80 GLN A N 1
ATOM 638 C CA . GLN A 1 80 ? -15.871 3.539 14.297 1.00 88.56 80 GLN A CA 1
ATOM 639 C C . GLN A 1 80 ? -14.802 4.509 13.774 1.00 88.56 80 GLN A C 1
ATOM 641 O O . GLN A 1 80 ? -14.881 4.976 12.642 1.00 88.56 80 GLN A O 1
ATOM 646 N N . LEU A 1 81 ? -13.743 4.753 14.556 1.00 86.56 81 LEU A N 1
ATOM 647 C CA . LEU A 1 81 ? -12.641 5.628 14.146 1.00 86.56 81 LEU A CA 1
ATOM 648 C C . LEU A 1 81 ? -11.945 5.118 12.877 1.00 86.56 81 LEU A C 1
ATOM 650 O O . LEU 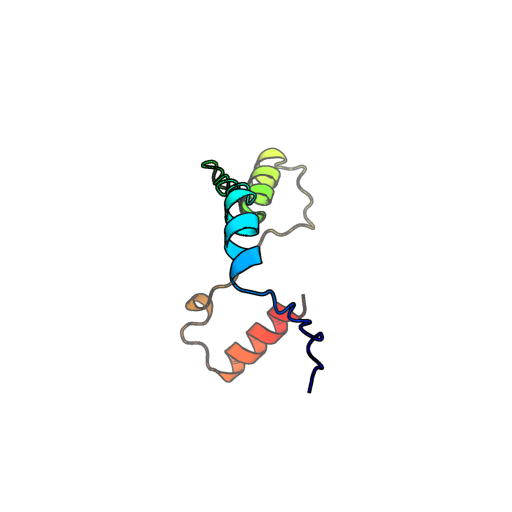A 1 81 ? -11.630 5.901 11.987 1.00 86.56 81 LEU A O 1
ATOM 654 N N . ARG A 1 82 ? -11.724 3.804 12.762 1.00 84.44 82 ARG A N 1
ATOM 655 C CA . ARG A 1 82 ? -11.114 3.203 11.564 1.00 84.44 82 ARG A CA 1
ATOM 656 C C . ARG A 1 82 ? -12.008 3.271 10.335 1.00 84.44 82 ARG A C 1
ATOM 658 O O . ARG A 1 82 ? -11.477 3.385 9.235 1.00 84.44 82 ARG A O 1
ATOM 665 N N . GLU A 1 83 ? -13.318 3.147 10.515 1.00 86.88 83 GLU A N 1
ATOM 666 C CA . GLU A 1 83 ? -14.296 3.284 9.434 1.00 86.88 83 GLU A CA 1
ATOM 667 C C . GLU A 1 83 ? -14.301 4.733 8.919 1.00 86.88 83 GLU A C 1
ATOM 669 O O . GLU A 1 83 ? -14.073 4.938 7.730 1.00 86.88 83 GLU A O 1
ATOM 674 N N . MET A 1 84 ? -14.346 5.733 9.809 1.00 81.62 84 MET A N 1
ATOM 675 C CA . MET A 1 84 ? -14.265 7.155 9.426 1.00 81.62 84 MET A CA 1
ATOM 676 C C . MET A 1 84 ? -12.960 7.540 8.711 1.00 81.62 84 MET A C 1
ATOM 678 O O . MET A 1 84 ? -12.956 8.419 7.854 1.00 81.62 84 MET A O 1
ATOM 682 N N . ILE A 1 85 ? -11.837 6.903 9.059 1.00 79.88 85 ILE A N 1
ATOM 683 C CA . ILE A 1 85 ? -10.544 7.154 8.398 1.00 79.88 85 ILE A CA 1
ATOM 684 C C . ILE A 1 85 ? -10.491 6.515 7.002 1.00 79.88 85 ILE A C 1
ATOM 686 O O . ILE A 1 85 ? -9.787 7.017 6.133 1.00 79.88 85 ILE A O 1
ATOM 690 N N . LYS A 1 86 ? -11.209 5.408 6.776 1.00 74.56 86 LYS A N 1
ATOM 691 C CA . LYS A 1 86 ? -11.229 4.691 5.490 1.00 74.56 86 LYS A CA 1
ATOM 692 C C . LYS A 1 86 ? -12.101 5.353 4.424 1.00 74.56 86 LYS A C 1
ATOM 694 O O . LYS A 1 86 ? -11.912 5.053 3.251 1.00 74.56 86 LYS A O 1
ATOM 699 N N . GLU A 1 87 ? -13.069 6.172 4.826 1.00 56.88 87 GLU A N 1
ATOM 700 C CA . GLU A 1 87 ? -14.028 6.830 3.927 1.00 56.88 87 GLU A CA 1
ATOM 701 C C . GLU A 1 87 ? -13.512 8.149 3.314 1.00 56.88 87 GLU A C 1
ATOM 703 O O . GLU A 1 87 ? -14.256 8.828 2.610 1.00 56.88 87 GLU A O 1
ATOM 708 N N . LYS A 1 88 ? -12.241 8.504 3.538 1.00 48.56 88 LYS A N 1
ATOM 709 C CA . LYS A 1 88 ? -11.550 9.643 2.911 1.00 48.56 88 LYS A CA 1
ATOM 710 C C . LYS A 1 88 ? -10.494 9.174 1.917 1.00 48.56 88 LYS A C 1
ATOM 712 O O . LYS A 1 88 ? -10.321 9.883 0.904 1.00 48.56 88 LYS A O 1
#

Foldseek 3Di:
DDDDDDDDDDDDDPVVVVVVVVVDDPDPDPPDPPDPDDDPLNVVVVVCVVCPPNDDPPDDRDDDDDPVNCPPPDPVVVVVVVVVVVVD

Organism: NCBI:txid1052685

pLDDT: mean 80.63, std 8.37, range [48.56, 93.0]

Secondary structure (DSSP, 8-state):
-PPPP--------HHHHHHHHTT-PPPPP----SSPPPPHHHHHHHHHHHHGGGS-TT---PPPPPGGGGTT--HHHHHHHHHHHHT-

Sequence (88 aa):
MRPSPLCLVRVLPRSEVTNALSKLKPLPEPKRSDVPKLNIFQMLQKRKEAMGESYPPNLRIELALSKHDFRGVPLETKRQLREMIKEK